Protein AF-W1XZ75-F1 (afdb_monomer_lite)

Organism: NCBI:txid408170

Radius of gyration: 15.12 Å; chains: 1; bounding box: 33×33×38 Å

Secondary structure (DSSP, 8-state):
-TT--SEEEEEEEETTEEEEEEEES-HHHHT-SHHHHHT--SSEEEEEEE---SS---GGGSSSEEEE-SS-EEEE---S--TTHHHHHHHHHHTT----

Sequence (100 aa):
QHRGQEGAGILSNDQGKLKRHRDMGLLSEVFRNPANLDKLTGTGAIGHVRYATAGEASVDNIQPFLFRFHDMQFGLAHNGNLTNAASLKKELEQRGAIFS

Foldseek 3Di:
DVAAFQKKKKWADAPQDIDIQIDTGGPCVSCVDVVSVVRRDHDDMDMDHDHDDDDDSDSCPHDQDWDDDPVHIDTDDDDDDDPCVVVVVVVVVVVPDDDD

InterPro domains:
  IPR017932 Glutamine amidotransferase type 2 domain [PS51278] (1-100)
  IPR029055 Nucleophile aminohydrolases, N-terminal [G3DSA:3.60.20.10] (1-99)
  IPR029055 Nucleophile aminohydrolases, N-terminal [SSF56235] (1-99)

Structure (mmCIF, N/CA/C/O backbone):
data_AF-W1XZ75-F1
#
_entry.id   AF-W1XZ75-F1
#
loop_
_atom_site.group_PDB
_atom_site.id
_atom_site.type_symbol
_atom_site.label_atom_id
_atom_site.label_alt_id
_atom_site.label_comp_id
_atom_site.label_asym_id
_atom_site.label_entity_id
_atom_site.label_seq_id
_atom_site.pdbx_PDB_ins_code
_atom_site.Cartn_x
_atom_site.Cartn_y
_atom_site.Cartn_z
_atom_site.occupancy
_atom_site.B_iso_or_equiv
_atom_site.auth_seq_id
_atom_site.auth_comp_id
_atom_site.auth_asym_id
_atom_site.auth_atom_id
_atom_site.pdbx_PDB_model_num
ATOM 1 N N . GLN A 1 1 ? 5.549 12.770 -5.146 1.00 83.44 1 GLN A N 1
ATOM 2 C CA . GLN A 1 1 ? 6.705 13.126 -4.297 1.00 83.44 1 GLN A CA 1
ATOM 3 C C . GLN A 1 1 ? 6.493 14.369 -3.431 1.00 83.44 1 GLN A C 1
ATOM 5 O O . GLN A 1 1 ? 6.708 14.280 -2.236 1.00 83.44 1 GLN A O 1
ATOM 10 N N . HIS A 1 2 ? 6.055 15.522 -3.958 1.00 87.75 2 HIS A N 1
ATOM 11 C CA . HIS A 1 2 ? 5.893 16.738 -3.127 1.00 87.75 2 HIS A CA 1
ATOM 12 C C . HIS A 1 2 ? 4.904 16.587 -1.950 1.00 87.75 2 HIS A C 1
ATOM 14 O O . HIS A 1 2 ? 4.954 17.360 -1.005 1.00 87.75 2 HIS A O 1
ATOM 20 N N . ARG A 1 3 ? 4.016 15.583 -2.000 1.00 82.25 3 ARG A N 1
ATOM 21 C CA . ARG A 1 3 ? 3.022 15.272 -0.958 1.00 82.25 3 ARG A CA 1
ATOM 22 C C . ARG A 1 3 ? 3.447 14.175 0.020 1.00 82.25 3 ARG A C 1
ATOM 24 O O . ARG A 1 3 ? 2.599 13.687 0.747 1.00 82.25 3 ARG A O 1
ATOM 31 N N . GLY A 1 4 ? 4.702 13.729 -0.009 1.00 80.19 4 GLY A N 1
ATOM 32 C CA . GLY A 1 4 ? 5.163 12.623 0.827 1.00 80.19 4 GLY A CA 1
ATOM 33 C C . GLY A 1 4 ? 6.518 12.086 0.394 1.00 80.19 4 GLY A C 1
ATOM 34 O O . GLY A 1 4 ? 6.697 11.753 -0.780 1.00 80.19 4 GLY A O 1
ATOM 35 N N . GLN A 1 5 ? 7.458 12.039 1.337 1.00 88.06 5 GLN A N 1
ATOM 36 C CA . GLN A 1 5 ? 8.850 11.641 1.113 1.00 88.06 5 GLN A CA 1
ATOM 37 C C . GLN A 1 5 ? 9.321 10.505 2.028 1.00 88.06 5 GLN A C 1
ATOM 39 O O . GLN A 1 5 ? 10.441 10.040 1.871 1.00 88.06 5 GLN A O 1
ATOM 44 N N . GLU A 1 6 ? 8.476 10.039 2.950 1.00 88.75 6 GLU A N 1
ATOM 45 C CA . GLU A 1 6 ? 8.863 9.009 3.921 1.00 88.75 6 GLU A CA 1
ATOM 46 C C . GLU A 1 6 ? 8.679 7.585 3.412 1.00 88.75 6 GLU A C 1
ATOM 48 O O . GLU A 1 6 ? 9.276 6.656 3.946 1.00 88.75 6 GLU A O 1
ATOM 53 N N . GLY A 1 7 ? 7.835 7.399 2.403 1.00 93.81 7 GLY A N 1
ATOM 54 C CA . GLY A 1 7 ? 7.613 6.102 1.789 1.00 93.81 7 GLY A CA 1
ATOM 55 C C . GLY A 1 7 ? 6.655 6.187 0.618 1.00 93.81 7 GLY A C 1
ATOM 56 O O . GLY A 1 7 ? 5.889 7.147 0.468 1.00 93.81 7 GLY A O 1
ATOM 57 N N . ALA A 1 8 ? 6.680 5.153 -0.208 1.00 96.50 8 ALA A N 1
ATOM 58 C CA . ALA A 1 8 ? 5.811 5.027 -1.362 1.00 96.50 8 ALA A CA 1
ATOM 59 C C . ALA A 1 8 ? 5.371 3.576 -1.546 1.00 96.50 8 ALA A C 1
ATOM 61 O O . ALA A 1 8 ? 6.043 2.640 -1.114 1.00 96.50 8 ALA A O 1
ATOM 62 N N . GLY A 1 9 ? 4.244 3.385 -2.220 1.00 97.38 9 GLY A N 1
ATOM 63 C CA . GLY A 1 9 ? 3.756 2.055 -2.541 1.00 97.38 9 GLY A CA 1
ATOM 64 C C . GLY A 1 9 ? 2.793 2.049 -3.713 1.00 97.38 9 GLY A C 1
ATOM 65 O O . GLY A 1 9 ? 2.111 3.040 -3.986 1.00 97.38 9 GLY A O 1
ATOM 66 N N . ILE A 1 10 ? 2.731 0.904 -4.387 1.00 98.50 10 ILE A N 1
ATOM 67 C CA . ILE A 1 10 ? 1.775 0.592 -5.448 1.00 98.50 10 ILE A CA 1
ATOM 68 C C . ILE A 1 10 ? 1.147 -0.769 -5.139 1.00 98.50 10 ILE A C 1
ATOM 70 O O . ILE A 1 10 ? 1.816 -1.707 -4.695 1.00 98.50 10 ILE A O 1
ATOM 74 N N . LEU A 1 11 ? -0.155 -0.861 -5.387 1.00 98.56 11 LEU A N 1
ATOM 75 C CA . LEU A 1 11 ? -0.934 -2.087 -5.353 1.00 98.56 11 LEU A CA 1
ATOM 76 C C . LEU A 1 11 ? -1.626 -2.252 -6.710 1.00 98.56 11 LEU A C 1
ATOM 78 O O . LEU A 1 11 ? -2.440 -1.404 -7.077 1.00 98.56 11 LEU A O 1
ATOM 82 N N . SER A 1 12 ? -1.309 -3.316 -7.444 1.00 98.62 12 SER A N 1
ATOM 83 C CA . SER A 1 12 ? -1.930 -3.642 -8.731 1.00 98.62 12 SER A CA 1
ATOM 84 C C . SER A 1 12 ? -2.914 -4.804 -8.608 1.00 98.62 12 SER A C 1
ATOM 86 O O . SER A 1 12 ? -2.808 -5.638 -7.705 1.00 98.62 12 SER A O 1
ATOM 88 N N . ASN A 1 13 ? -3.885 -4.843 -9.517 1.00 98.06 13 ASN A N 1
ATOM 89 C CA . ASN A 1 13 ? -4.882 -5.895 -9.638 1.00 98.06 13 ASN A CA 1
ATOM 90 C C . ASN A 1 13 ? -4.663 -6.688 -10.929 1.00 98.06 13 ASN A C 1
ATOM 92 O O . ASN A 1 13 ? -4.914 -6.191 -12.031 1.00 98.06 13 ASN A O 1
ATOM 96 N N . ASP A 1 14 ? -4.242 -7.937 -10.765 1.00 97.62 14 ASP A N 1
ATOM 97 C CA . ASP A 1 14 ? -4.056 -8.904 -11.837 1.00 97.62 14 ASP A CA 1
ATOM 98 C C . ASP A 1 14 ? -5.176 -9.949 -11.784 1.00 97.62 14 ASP A C 1
ATOM 100 O O . ASP A 1 14 ? -5.081 -10.945 -11.064 1.00 97.62 14 ASP A O 1
ATOM 104 N N . GLN A 1 15 ? -6.278 -9.677 -12.490 1.00 95.44 15 GLN A N 1
ATOM 105 C CA . GLN A 1 15 ? -7.440 -10.574 -12.589 1.00 95.44 15 GLN A CA 1
ATOM 106 C C . GLN A 1 15 ? -7.979 -11.043 -11.218 1.00 9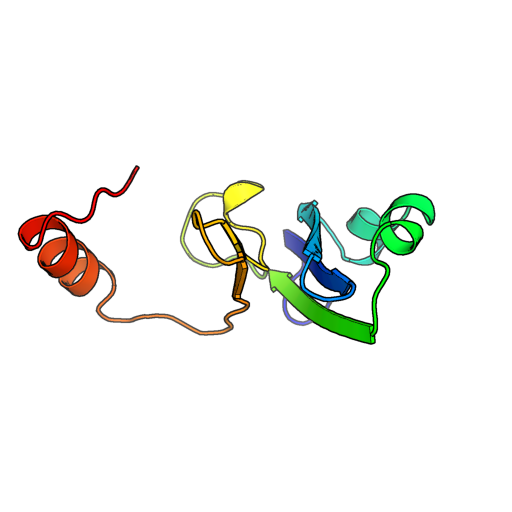5.44 15 GLN A C 1
ATOM 108 O O . GLN A 1 15 ? -8.262 -12.220 -11.006 1.00 95.44 15 GLN A O 1
ATOM 113 N N . GLY A 1 16 ? -8.093 -10.122 -10.257 1.00 93.50 16 GLY A N 1
ATOM 114 C CA . GLY A 1 16 ? -8.567 -10.397 -8.896 1.00 93.50 16 GLY A CA 1
ATOM 115 C C . GLY A 1 16 ? -7.459 -10.752 -7.899 1.00 93.50 16 GLY A C 1
ATOM 116 O O . GLY A 1 16 ? -7.724 -10.837 -6.700 1.00 93.50 16 GLY A O 1
ATOM 117 N N . LYS A 1 17 ? -6.208 -10.918 -8.347 1.00 96.31 17 LYS A N 1
ATOM 118 C CA . LYS A 1 17 ? -5.049 -11.126 -7.468 1.00 96.31 17 LYS A CA 1
ATOM 119 C C . LYS A 1 17 ? -4.325 -9.804 -7.234 1.00 96.31 17 LYS A C 1
ATOM 121 O O . LYS A 1 17 ? -3.747 -9.236 -8.161 1.00 96.31 17 LYS A O 1
ATOM 126 N N . LEU A 1 18 ? -4.311 -9.337 -5.985 1.00 98.00 18 LEU A N 1
ATOM 127 C CA . LEU A 1 18 ? -3.645 -8.089 -5.625 1.00 98.00 18 LEU A CA 1
ATOM 128 C C . LEU A 1 18 ? -2.151 -8.311 -5.349 1.00 98.00 18 LEU A C 1
ATOM 130 O O . LEU A 1 18 ? -1.769 -9.143 -4.513 1.00 98.00 18 LEU A O 1
ATOM 134 N N . LYS A 1 19 ? -1.307 -7.531 -6.033 1.00 98.12 19 LYS A N 1
ATOM 135 C CA . LYS A 1 19 ? 0.160 -7.536 -5.907 1.00 98.12 19 LYS A CA 1
ATOM 136 C C . LYS A 1 19 ? 0.623 -6.188 -5.375 1.00 98.12 19 LYS A C 1
ATOM 138 O O . LYS A 1 19 ? 0.183 -5.154 -5.864 1.00 98.12 19 LYS A O 1
ATOM 143 N N . ARG A 1 20 ? 1.489 -6.191 -4.358 1.00 97.88 20 ARG A N 1
ATOM 144 C CA . ARG A 1 20 ? 1.930 -4.973 -3.664 1.00 97.88 20 ARG A CA 1
ATOM 145 C C . ARG A 1 20 ? 3.443 -4.872 -3.630 1.00 97.88 20 ARG A C 1
ATOM 147 O O . ARG A 1 20 ? 4.099 -5.835 -3.243 1.00 97.88 20 ARG A O 1
ATOM 154 N N . HIS A 1 21 ? 3.952 -3.676 -3.894 1.00 97.94 21 HIS A N 1
ATOM 155 C CA . HIS A 1 21 ? 5.305 -3.268 -3.530 1.00 97.94 21 HIS A CA 1
ATOM 156 C C . HIS A 1 21 ? 5.234 -1.931 -2.797 1.00 97.94 21 HIS A C 1
ATOM 158 O O . HIS A 1 21 ? 4.559 -1.009 -3.256 1.00 97.94 21 HIS A O 1
ATOM 164 N N . ARG A 1 22 ? 5.886 -1.843 -1.639 1.00 96.38 22 ARG A N 1
ATOM 165 C CA . ARG A 1 22 ? 5.947 -0.637 -0.810 1.00 96.38 22 ARG A CA 1
ATOM 166 C C . ARG A 1 22 ? 7.227 -0.647 0.008 1.00 96.38 22 ARG A C 1
ATOM 168 O O . ARG A 1 22 ? 7.653 -1.721 0.427 1.00 96.38 22 ARG A O 1
ATOM 175 N N . ASP A 1 23 ? 7.788 0.526 0.251 1.00 95.62 23 ASP A N 1
ATOM 176 C CA . ASP A 1 23 ? 8.950 0.677 1.123 1.00 95.62 23 ASP A CA 1
ATOM 177 C C . ASP A 1 23 ? 9.054 2.117 1.652 1.00 95.62 23 ASP A C 1
ATOM 179 O O . ASP A 1 23 ? 8.326 3.015 1.203 1.00 95.62 23 ASP A O 1
ATOM 183 N N . MET A 1 24 ? 9.941 2.322 2.623 1.00 93.69 24 MET A N 1
ATOM 184 C CA . MET A 1 24 ? 10.328 3.644 3.113 1.00 93.69 24 MET A CA 1
ATOM 185 C C . MET A 1 24 ? 11.216 4.365 2.085 1.00 93.69 24 MET A C 1
ATOM 187 O O . MET A 1 24 ? 11.902 3.739 1.278 1.00 93.69 24 MET A O 1
ATOM 191 N N . GLY A 1 25 ? 11.227 5.694 2.147 1.00 92.44 25 GLY A N 1
ATOM 192 C CA . GLY A 1 25 ? 12.044 6.559 1.299 1.00 92.44 25 GLY A CA 1
ATOM 193 C C . GLY A 1 25 ? 11.303 7.173 0.112 1.00 92.44 25 GLY A C 1
ATOM 194 O O . GLY A 1 25 ? 10.072 7.125 -0.015 1.00 92.44 25 GLY A O 1
ATOM 195 N N . LEU A 1 26 ? 12.072 7.810 -0.767 1.00 93.69 26 LEU A N 1
ATOM 196 C CA . LEU A 1 26 ? 11.544 8.521 -1.926 1.00 93.69 26 LEU A CA 1
ATOM 197 C C . LEU A 1 26 ? 10.963 7.536 -2.948 1.00 93.69 26 LEU A C 1
ATOM 199 O O . LEU A 1 26 ? 11.457 6.423 -3.105 1.00 93.69 26 LEU A O 1
ATOM 203 N N . LEU A 1 27 ? 9.967 7.962 -3.736 1.00 93.75 27 LEU A N 1
ATOM 204 C CA . LEU A 1 27 ? 9.378 7.124 -4.793 1.00 93.75 27 LEU A CA 1
ATOM 205 C C . LEU A 1 27 ? 10.446 6.530 -5.729 1.00 93.75 27 LEU A C 1
ATOM 207 O O . LEU A 1 27 ? 10.374 5.359 -6.093 1.00 93.75 27 LEU A O 1
ATOM 211 N N . SER A 1 28 ? 11.450 7.331 -6.090 1.00 94.31 28 SER A N 1
ATOM 212 C CA . SER A 1 28 ? 12.570 6.913 -6.939 1.00 94.31 28 SER A CA 1
ATOM 213 C C . SER A 1 28 ? 13.460 5.850 -6.299 1.00 94.31 28 SER A C 1
ATOM 215 O O . SER A 1 28 ? 14.092 5.082 -7.015 1.00 94.31 28 SER A O 1
ATOM 217 N N . GLU A 1 29 ? 13.526 5.801 -4.971 1.00 95.12 29 GLU A N 1
ATOM 218 C CA . GLU A 1 29 ? 14.315 4.822 -4.222 1.00 95.12 29 GLU A CA 1
ATOM 219 C C . GLU A 1 29 ? 13.536 3.514 -4.077 1.00 95.12 29 GLU A C 1
ATOM 221 O O . GLU A 1 29 ? 14.048 2.452 -4.440 1.00 95.12 29 GLU A O 1
ATOM 226 N N . VAL A 1 30 ? 12.268 3.602 -3.658 1.00 96.19 30 VAL A N 1
ATOM 227 C CA . VAL A 1 30 ? 11.365 2.452 -3.474 1.00 96.19 30 VAL A CA 1
ATOM 228 C C . VAL A 1 30 ? 11.239 1.620 -4.758 1.00 96.19 30 VAL A C 1
ATOM 230 O O . VAL A 1 30 ? 11.231 0.384 -4.718 1.00 96.19 30 VAL A O 1
ATOM 233 N N . PHE A 1 31 ? 11.174 2.289 -5.911 1.00 96.94 31 PHE A N 1
ATOM 234 C CA . PHE A 1 31 ? 11.024 1.663 -7.228 1.00 96.94 31 PHE A CA 1
ATOM 235 C C . PHE A 1 31 ? 12.300 1.734 -8.080 1.00 96.94 31 PHE A C 1
ATOM 237 O O . PHE A 1 31 ? 12.234 1.620 -9.301 1.00 96.94 31 PHE A O 1
ATOM 244 N N . ARG A 1 32 ? 13.477 1.888 -7.452 1.00 97.12 32 ARG A N 1
ATOM 245 C CA . ARG A 1 32 ? 14.765 1.973 -8.164 1.00 97.12 32 ARG A CA 1
ATOM 246 C C . ARG A 1 32 ? 15.090 0.717 -8.969 1.00 97.12 32 ARG A C 1
ATOM 248 O O . ARG A 1 32 ? 15.706 0.809 -10.024 1.00 97.12 32 ARG A O 1
ATOM 255 N N . ASN A 1 33 ? 14.733 -0.457 -8.446 1.00 97.25 33 ASN A N 1
ATOM 256 C CA . ASN A 1 33 ? 14.912 -1.726 -9.145 1.00 97.25 33 ASN A CA 1
ATOM 257 C C . ASN A 1 33 ? 13.712 -1.964 -10.084 1.00 97.25 33 ASN A C 1
ATOM 259 O O . ASN A 1 33 ? 12.608 -2.156 -9.566 1.00 97.25 33 ASN A O 1
ATOM 263 N N . PRO A 1 34 ? 13.905 -2.022 -11.417 1.00 96.44 34 PRO A N 1
ATOM 264 C CA . PRO A 1 34 ? 12.821 -2.274 -12.371 1.00 96.44 34 PRO A CA 1
ATOM 265 C C . PRO A 1 34 ? 12.020 -3.541 -12.056 1.00 96.44 34 PRO A C 1
ATOM 267 O O . PRO A 1 34 ? 10.795 -3.534 -12.150 1.00 96.44 34 PRO A O 1
ATOM 270 N N . ALA A 1 35 ? 12.679 -4.575 -11.519 1.00 97.44 35 ALA A N 1
ATOM 271 C CA . ALA A 1 35 ? 12.028 -5.825 -11.139 1.00 97.44 35 ALA A CA 1
ATOM 272 C C . ALA A 1 35 ? 10.932 -5.655 -10.067 1.00 97.44 35 ALA A C 1
ATOM 274 O O . ALA A 1 35 ? 10.088 -6.538 -9.912 1.00 97.44 35 ALA A O 1
ATOM 275 N N . ASN A 1 36 ? 10.932 -4.558 -9.299 1.00 96.56 36 ASN A N 1
ATOM 276 C CA . ASN A 1 36 ? 9.854 -4.250 -8.355 1.00 96.56 36 ASN A CA 1
ATOM 277 C C . ASN A 1 36 ? 8.590 -3.763 -9.077 1.00 96.56 36 ASN A C 1
ATOM 279 O O . ASN A 1 36 ? 7.492 -4.115 -8.654 1.00 96.56 36 ASN A O 1
ATOM 283 N N . LEU A 1 37 ? 8.736 -2.996 -10.163 1.00 95.75 37 LEU A N 1
ATOM 284 C CA . LEU A 1 37 ? 7.621 -2.571 -11.016 1.00 95.75 37 LEU A CA 1
ATOM 285 C C . LEU A 1 37 ? 7.140 -3.713 -11.916 1.00 95.75 37 LEU A C 1
ATOM 287 O O . LEU A 1 37 ? 5.936 -3.918 -12.022 1.00 95.75 37 LEU A O 1
ATOM 291 N N . ASP A 1 38 ? 8.052 -4.508 -12.478 1.00 97.44 38 ASP A N 1
ATOM 292 C CA . ASP A 1 38 ? 7.709 -5.616 -13.385 1.00 97.44 38 ASP A CA 1
ATOM 293 C C . ASP A 1 38 ? 6.817 -6.677 -12.717 1.00 97.44 38 ASP A C 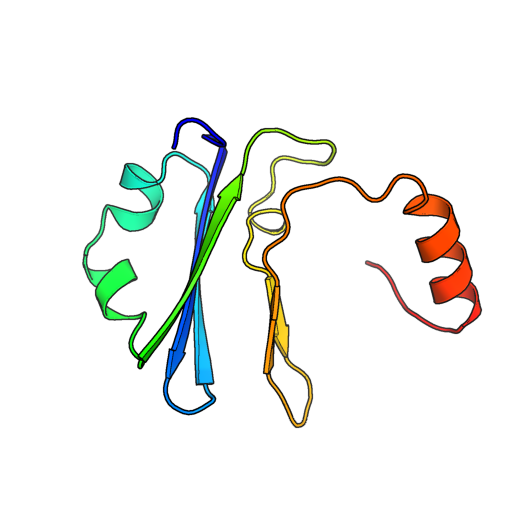1
ATOM 295 O O . ASP A 1 38 ? 5.994 -7.326 -13.362 1.00 97.44 38 ASP A O 1
ATOM 299 N N . LYS A 1 39 ? 6.939 -6.842 -11.394 1.00 97.31 39 LYS A N 1
ATOM 300 C CA . LYS A 1 39 ? 6.086 -7.743 -10.601 1.00 97.31 39 LYS A CA 1
ATOM 301 C C . LYS A 1 39 ? 4.653 -7.229 -10.430 1.00 97.31 39 LYS A C 1
ATOM 303 O O . LYS A 1 39 ? 3.769 -8.025 -10.105 1.00 97.31 39 LYS A O 1
ATOM 308 N N . LEU A 1 40 ? 4.404 -5.934 -10.624 1.00 97.88 40 LEU A N 1
ATOM 309 C CA . LEU A 1 40 ? 3.101 -5.285 -10.444 1.00 97.88 40 LEU A CA 1
ATOM 310 C C . LEU A 1 40 ? 2.265 -5.347 -11.724 1.00 97.88 40 LEU A C 1
ATOM 312 O O . LEU A 1 40 ? 1.808 -4.337 -12.253 1.00 97.88 40 LEU A O 1
ATOM 316 N N . THR A 1 41 ? 2.051 -6.562 -12.219 1.00 98.25 41 THR A N 1
ATOM 317 C CA . THR A 1 41 ? 1.225 -6.804 -13.405 1.00 98.25 41 THR A CA 1
ATOM 318 C C . THR A 1 41 ? -0.257 -6.541 -13.129 1.00 98.25 41 THR A C 1
ATOM 320 O O . THR A 1 41 ? -0.686 -6.421 -11.975 1.00 98.25 41 THR A O 1
ATOM 323 N N . GLY A 1 42 ? -1.044 -6.488 -14.203 1.00 97.19 42 GLY A N 1
ATOM 324 C CA . GLY A 1 42 ? -2.488 -6.290 -14.161 1.00 97.19 42 GLY A CA 1
ATOM 325 C C . GLY A 1 42 ? -2.933 -5.076 -14.972 1.00 97.19 42 GLY A C 1
ATOM 326 O O . GLY A 1 42 ? -2.133 -4.456 -15.669 1.00 97.19 42 GLY A O 1
ATOM 327 N N . THR A 1 43 ? -4.222 -4.746 -14.893 1.00 96.19 43 THR A N 1
ATOM 328 C CA . THR A 1 43 ? -4.839 -3.668 -15.695 1.00 96.19 43 THR A CA 1
ATOM 329 C C . THR A 1 43 ? -5.347 -2.492 -14.863 1.00 96.19 43 THR A C 1
ATOM 331 O O . THR A 1 43 ? -5.792 -1.492 -15.419 1.00 96.19 43 THR A O 1
ATOM 334 N N . GLY A 1 44 ? -5.266 -2.580 -13.535 1.00 97.00 44 GLY A N 1
ATOM 335 C CA . GLY A 1 44 ? -5.638 -1.502 -12.624 1.00 97.00 44 GLY A CA 1
ATOM 336 C C . GLY A 1 44 ? -4.695 -1.444 -11.432 1.00 97.00 44 GLY A C 1
ATOM 337 O O . GLY A 1 44 ? -4.210 -2.477 -10.972 1.00 97.00 44 GLY A O 1
ATOM 338 N N . ALA A 1 45 ? -4.429 -0.241 -10.929 1.00 98.19 45 ALA A N 1
ATOM 339 C CA . ALA A 1 45 ? -3.560 -0.042 -9.778 1.00 98.19 45 ALA A CA 1
ATOM 340 C C . ALA A 1 45 ? -3.942 1.209 -8.982 1.00 98.19 45 ALA A C 1
ATOM 342 O O . ALA A 1 45 ? -4.493 2.167 -9.523 1.00 98.19 45 ALA A O 1
ATOM 343 N N . ILE A 1 46 ? -3.592 1.198 -7.698 1.00 98.44 46 ILE A N 1
ATOM 344 C CA . ILE A 1 46 ? -3.593 2.372 -6.824 1.00 98.44 46 ILE A CA 1
ATOM 345 C C . ILE A 1 46 ? -2.186 2.594 -6.273 1.00 98.44 46 ILE A C 1
ATOM 347 O O . ILE A 1 46 ? -1.418 1.647 -6.093 1.00 98.44 46 ILE A O 1
ATOM 351 N N . GLY A 1 47 ? -1.853 3.847 -5.978 1.00 97.62 47 GLY A N 1
ATOM 352 C CA . GLY A 1 47 ? -0.568 4.222 -5.400 1.00 97.62 47 GLY A CA 1
ATOM 353 C C . GLY A 1 47 ? -0.729 5.236 -4.279 1.00 97.62 47 GLY A C 1
ATOM 354 O O . GLY A 1 47 ? -1.724 5.959 -4.216 1.00 97.62 47 GLY A O 1
ATOM 355 N N . HIS A 1 48 ? 0.257 5.287 -3.390 1.00 97.56 48 HIS A N 1
ATOM 356 C CA . HIS A 1 48 ? 0.294 6.247 -2.295 1.00 97.56 48 HIS A CA 1
ATOM 357 C C . HIS A 1 48 ? 1.730 6.700 -2.024 1.00 97.56 48 HIS A C 1
ATOM 359 O O . HIS A 1 48 ? 2.672 5.915 -2.125 1.00 97.56 48 HIS A O 1
ATOM 365 N N . VAL A 1 49 ? 1.886 7.971 -1.652 1.00 95.00 49 VAL A N 1
ATOM 366 C CA . VAL A 1 49 ? 3.126 8.522 -1.095 1.00 95.00 49 VAL A CA 1
ATOM 367 C C . VAL A 1 49 ? 2.826 9.029 0.307 1.00 95.00 49 VAL A C 1
ATOM 369 O O . VAL A 1 49 ? 1.861 9.763 0.502 1.00 95.00 49 VAL A O 1
ATOM 372 N N . ARG A 1 50 ? 3.619 8.610 1.292 1.00 90.00 50 ARG A N 1
ATOM 373 C CA . ARG A 1 50 ? 3.429 8.988 2.693 1.00 90.00 50 ARG A CA 1
ATOM 374 C C . ARG A 1 50 ? 4.235 10.239 3.013 1.00 90.00 50 ARG A C 1
ATOM 376 O O . ARG A 1 50 ? 5.444 10.295 2.787 1.00 90.00 50 ARG A O 1
ATOM 383 N N . TYR A 1 51 ? 3.551 11.236 3.554 1.00 82.88 51 TYR A N 1
ATOM 384 C CA . TYR A 1 51 ? 4.169 12.297 4.338 1.00 82.88 51 TYR A CA 1
ATOM 385 C C . TYR A 1 51 ? 4.126 11.903 5.810 1.00 82.88 51 TYR A C 1
ATOM 387 O O . TYR A 1 51 ? 3.190 11.210 6.210 1.00 82.88 51 TYR A O 1
ATOM 395 N N . ALA A 1 52 ? 5.109 12.347 6.590 1.00 66.94 52 ALA A N 1
ATOM 396 C CA . ALA A 1 52 ? 5.150 12.152 8.032 1.00 66.94 52 ALA A CA 1
ATOM 397 C C . ALA A 1 52 ? 3.853 12.648 8.671 1.00 66.94 52 ALA A C 1
ATOM 399 O O . ALA A 1 52 ? 3.627 13.844 8.840 1.00 66.94 52 ALA A O 1
ATOM 400 N N . THR A 1 53 ? 2.968 11.720 8.991 1.00 63.00 53 THR A N 1
ATOM 401 C CA . THR A 1 53 ? 1.792 11.959 9.821 1.00 63.00 53 THR A CA 1
ATOM 402 C C . THR A 1 53 ? 1.926 11.103 11.068 1.00 63.00 53 THR A C 1
ATOM 404 O O . THR A 1 53 ? 2.721 10.162 11.084 1.00 63.00 53 THR A O 1
ATOM 407 N N . ALA A 1 54 ? 1.143 11.431 12.095 1.00 58.81 54 ALA A N 1
ATOM 408 C CA . ALA A 1 54 ? 1.114 10.735 13.379 1.00 58.81 54 ALA A CA 1
ATOM 409 C C . ALA A 1 54 ? 1.271 9.203 13.266 1.00 58.81 54 ALA A C 1
ATOM 411 O O . ALA A 1 54 ? 0.690 8.571 12.380 1.00 58.81 54 ALA A O 1
ATOM 412 N N . GLY A 1 55 ? 2.033 8.626 14.197 1.00 63.22 55 GLY A N 1
ATOM 413 C CA . GLY A 1 55 ? 2.396 7.207 14.225 1.00 63.22 55 GLY A CA 1
ATOM 414 C C . GLY A 1 55 ? 3.887 6.981 13.969 1.00 63.22 55 GLY A C 1
ATOM 415 O O . GLY A 1 55 ? 4.606 7.881 13.544 1.00 63.22 55 GLY A O 1
ATOM 416 N N . GLU A 1 56 ? 4.364 5.770 14.243 1.00 67.44 56 GLU A N 1
ATOM 417 C CA . GLU A 1 56 ? 5.774 5.426 14.056 1.00 67.44 56 GLU A CA 1
ATOM 418 C C . GLU A 1 56 ? 6.172 5.337 12.572 1.00 67.44 56 GLU A C 1
ATOM 420 O O . GLU A 1 56 ? 5.370 5.038 11.668 1.00 67.44 56 GLU A O 1
ATOM 425 N N . ALA A 1 57 ? 7.457 5.575 12.317 1.00 71.19 57 ALA A N 1
ATOM 426 C CA . ALA A 1 57 ? 8.101 5.355 11.031 1.00 71.19 57 ALA A CA 1
ATOM 427 C C . ALA A 1 57 ? 8.348 3.849 10.815 1.00 71.19 57 ALA A C 1
ATOM 429 O O . ALA A 1 57 ? 9.471 3.367 10.903 1.00 71.19 57 ALA A O 1
ATOM 430 N N . SER A 1 58 ? 7.274 3.099 10.556 1.00 82.19 58 SER A N 1
ATOM 431 C CA . SER A 1 58 ? 7.331 1.686 10.166 1.00 82.19 58 SER A CA 1
ATOM 432 C C . SER A 1 58 ? 6.886 1.500 8.715 1.00 82.19 58 SER A C 1
ATOM 434 O O . SER A 1 58 ? 5.967 2.186 8.248 1.00 82.19 58 SER A O 1
ATOM 436 N N . VAL A 1 59 ? 7.483 0.510 8.037 1.00 83.88 59 VAL A N 1
ATOM 437 C CA . VAL A 1 59 ? 7.015 0.000 6.736 1.00 83.88 59 VAL A CA 1
ATOM 438 C C . VAL A 1 59 ? 5.531 -0.361 6.798 1.00 83.88 59 VAL A C 1
ATOM 440 O O . VAL A 1 59 ? 4.822 -0.217 5.801 1.00 83.88 59 VAL A O 1
ATOM 443 N N . ASP A 1 60 ? 5.034 -0.781 7.964 1.00 87.12 60 ASP A N 1
ATOM 444 C CA . ASP A 1 60 ? 3.640 -1.171 8.151 1.00 87.12 60 ASP A CA 1
ATOM 445 C C . ASP A 1 60 ? 2.662 -0.033 7.921 1.00 87.12 60 ASP A C 1
ATOM 447 O O . ASP A 1 60 ? 1.587 -0.277 7.377 1.00 87.12 60 ASP A O 1
ATOM 451 N N . ASN A 1 61 ? 3.090 1.202 8.167 1.00 88.00 61 ASN A N 1
ATOM 452 C CA . ASN A 1 61 ? 2.304 2.408 7.936 1.00 88.00 61 ASN A CA 1
ATOM 453 C C . ASN A 1 61 ? 2.413 2.936 6.491 1.00 88.00 61 ASN A C 1
ATOM 455 O O . ASN A 1 61 ? 1.760 3.924 6.144 1.00 88.00 61 ASN A O 1
ATOM 459 N N . ILE A 1 62 ? 3.209 2.301 5.619 1.00 93.69 62 ILE A N 1
ATOM 460 C CA . ILE A 1 62 ? 3.293 2.680 4.203 1.00 93.69 62 ILE A CA 1
ATOM 461 C C . ILE A 1 62 ? 2.114 2.089 3.429 1.00 93.69 62 ILE A C 1
ATOM 463 O O . ILE A 1 62 ? 1.932 0.879 3.330 1.00 93.69 62 ILE A O 1
ATOM 467 N N . GLN A 1 63 ? 1.302 2.956 2.846 1.00 96.06 63 GLN A N 1
ATOM 468 C CA . GLN A 1 63 ? 0.162 2.572 2.016 1.00 96.06 63 GLN A CA 1
ATOM 469 C C . GLN A 1 63 ? 0.587 2.334 0.551 1.00 96.06 63 GLN A C 1
ATOM 471 O O . GLN A 1 63 ? 1.643 2.829 0.149 1.00 96.06 63 GLN A O 1
ATOM 476 N N . PRO A 1 64 ? -0.213 1.631 -0.279 1.00 97.69 64 PRO A N 1
ATOM 477 C CA . PRO A 1 64 ? -1.541 1.074 0.010 1.00 97.69 64 PRO A CA 1
ATOM 478 C C . PRO A 1 64 ? -1.551 -0.111 0.990 1.00 97.69 64 PRO A C 1
ATOM 480 O O . PRO A 1 64 ? -0.691 -0.999 0.955 1.00 97.69 64 PRO A O 1
ATOM 483 N N . PHE A 1 65 ? -2.563 -0.159 1.852 1.00 96.12 65 PHE A N 1
ATOM 484 C CA . PHE A 1 65 ? -2.847 -1.337 2.667 1.00 96.12 65 PHE A CA 1
ATOM 485 C C . PHE A 1 65 ? -3.436 -2.449 1.797 1.00 96.12 65 PHE A C 1
ATOM 487 O O . PHE A 1 65 ? -4.191 -2.181 0.865 1.00 96.12 65 PHE A O 1
ATOM 494 N N . LEU A 1 66 ? -3.070 -3.693 2.106 1.00 96.75 66 LEU A N 1
ATOM 495 C CA . LEU A 1 66 ? -3.590 -4.895 1.466 1.00 96.75 66 LEU A CA 1
ATOM 496 C C . LEU A 1 66 ? -4.159 -5.797 2.550 1.00 96.75 66 LEU A C 1
ATOM 498 O O . LEU A 1 66 ? -3.412 -6.313 3.380 1.00 96.75 66 LEU A O 1
ATOM 502 N N . PHE A 1 67 ? -5.466 -5.999 2.496 1.00 95.00 67 PHE A N 1
ATOM 503 C CA . PHE A 1 67 ? -6.197 -6.898 3.369 1.00 95.00 67 PHE A CA 1
ATOM 504 C C . PHE A 1 67 ? -6.540 -8.166 2.593 1.00 95.00 67 PHE A C 1
ATOM 506 O O . PHE A 1 67 ? -6.954 -8.105 1.431 1.00 95.00 67 PHE A O 1
ATOM 513 N N . ARG A 1 68 ? -6.336 -9.321 3.227 1.00 94.75 68 ARG A N 1
ATOM 514 C CA . ARG A 1 68 ? -6.678 -10.630 2.670 1.00 94.75 68 ARG A CA 1
ATOM 515 C C . ARG A 1 68 ? -7.703 -11.281 3.587 1.00 94.75 68 ARG A C 1
ATOM 517 O O . ARG A 1 68 ? -7.407 -11.534 4.750 1.00 94.75 68 ARG A O 1
ATOM 524 N N . PHE A 1 69 ? -8.880 -11.533 3.044 1.00 92.38 69 PHE A N 1
ATOM 525 C CA . PHE A 1 69 ? -9.931 -12.332 3.654 1.00 92.38 69 PHE A CA 1
ATOM 526 C C . PHE A 1 69 ? -9.945 -13.714 2.995 1.00 92.38 69 PHE A C 1
ATOM 528 O O . PHE A 1 69 ? -9.242 -13.947 2.009 1.00 92.38 69 PHE A O 1
ATOM 535 N N . HIS A 1 70 ? -10.723 -14.642 3.550 1.00 91.69 70 HIS A N 1
ATOM 536 C CA . HIS A 1 70 ? -10.822 -16.004 3.022 1.00 91.69 70 HIS A CA 1
ATOM 537 C C . HIS A 1 70 ? -11.293 -16.033 1.556 1.00 91.69 70 HIS A C 1
ATOM 539 O O . HIS A 1 70 ? -10.808 -16.832 0.761 1.00 91.69 70 HIS A O 1
ATOM 545 N N . ASP A 1 71 ? -12.219 -15.149 1.197 1.00 93.62 71 ASP A N 1
ATOM 546 C CA . ASP A 1 71 ? -12.916 -15.111 -0.089 1.00 93.62 71 ASP A CA 1
ATOM 547 C C . ASP A 1 71 ? -12.546 -13.903 -0.961 1.00 93.62 71 ASP A C 1
ATOM 549 O O . ASP A 1 71 ? -12.882 -13.875 -2.145 1.00 93.62 71 ASP A O 1
ATOM 553 N N . MET A 1 72 ? -11.837 -12.908 -0.416 1.00 94.88 72 MET A N 1
ATOM 554 C CA . MET A 1 72 ? -11.516 -11.691 -1.158 1.00 94.88 72 MET A CA 1
ATOM 555 C C . MET A 1 72 ? -10.224 -10.997 -0.723 1.00 94.88 72 MET A C 1
ATOM 557 O O . MET A 1 72 ? -9.685 -11.202 0.364 1.00 94.88 72 MET A O 1
ATOM 561 N N . GLN A 1 73 ? -9.736 -10.111 -1.590 1.00 96.94 73 GLN A N 1
ATOM 562 C CA . GLN A 1 73 ? -8.636 -9.198 -1.297 1.00 96.94 73 GLN A CA 1
ATOM 563 C C . GLN A 1 73 ? -9.105 -7.765 -1.510 1.00 96.94 73 GLN A C 1
ATOM 565 O O . GLN A 1 73 ? -9.818 -7.476 -2.469 1.00 96.94 73 GLN A O 1
ATOM 570 N N . PHE A 1 74 ? -8.687 -6.867 -0.625 1.00 95.88 74 PHE A N 1
ATOM 571 C CA . PHE A 1 74 ? -9.064 -5.462 -0.689 1.00 95.88 74 PHE A CA 1
ATOM 572 C C . PHE A 1 74 ? -7.852 -4.557 -0.472 1.00 95.88 74 PHE A C 1
ATOM 574 O O . PHE A 1 74 ? -6.997 -4.823 0.377 1.00 95.88 74 PHE A O 1
ATOM 581 N N . GLY A 1 75 ? -7.786 -3.490 -1.266 1.00 97.12 75 GLY A N 1
ATOM 582 C CA . GLY A 1 75 ? -6.733 -2.487 -1.234 1.00 97.12 75 GLY A CA 1
ATOM 583 C C . GLY A 1 75 ? -7.257 -1.133 -0.781 1.00 97.12 75 GLY A C 1
ATOM 584 O O . GLY A 1 75 ? -8.284 -0.686 -1.282 1.00 97.12 75 GLY A O 1
ATOM 585 N N . LEU A 1 76 ? -6.531 -0.456 0.110 1.00 97.31 76 LEU A N 1
ATOM 586 C CA . LEU A 1 76 ? -6.899 0.877 0.594 1.00 97.31 76 LEU A CA 1
ATOM 587 C C . LEU A 1 76 ? -5.715 1.840 0.521 1.00 97.31 76 LEU A C 1
ATOM 589 O O . LEU A 1 76 ? -4.640 1.556 1.048 1.00 97.31 76 LEU A O 1
ATOM 593 N N . ALA A 1 77 ? -5.941 2.999 -0.091 1.00 96.50 77 ALA A N 1
ATOM 594 C CA . ALA A 1 77 ? -5.078 4.166 0.009 1.00 96.50 77 ALA A CA 1
ATOM 595 C C . ALA A 1 77 ? -5.924 5.355 0.477 1.00 96.50 77 ALA A C 1
ATOM 597 O O . ALA A 1 77 ? -7.026 5.571 -0.024 1.00 96.50 77 ALA A O 1
ATOM 598 N N . HIS A 1 78 ? -5.418 6.112 1.440 1.00 95.00 78 HIS A N 1
ATOM 599 C CA . HIS A 1 78 ? -6.143 7.179 2.108 1.00 95.00 78 HIS A CA 1
ATOM 600 C C . HIS A 1 78 ? -5.226 8.373 2.356 1.00 95.00 78 HIS A C 1
ATOM 602 O O . HIS A 1 78 ? -4.136 8.226 2.906 1.00 95.00 78 HIS A O 1
ATOM 608 N N . ASN A 1 79 ? -5.721 9.559 2.007 1.00 92.12 79 ASN A N 1
ATOM 609 C CA . ASN A 1 79 ? -5.094 10.834 2.318 1.00 92.12 79 ASN A CA 1
ATOM 610 C C . ASN A 1 79 ? -6.088 11.698 3.103 1.00 92.12 79 ASN A C 1
ATOM 612 O O . ASN A 1 79 ? -7.068 12.183 2.540 1.00 92.12 79 ASN A O 1
ATOM 616 N N . GLY A 1 80 ? -5.842 11.854 4.401 1.00 90.62 80 GLY A N 1
ATOM 617 C CA . GLY A 1 80 ? -6.730 12.535 5.337 1.00 90.62 80 GLY A CA 1
ATOM 618 C C . GLY A 1 80 ? -6.456 12.096 6.773 1.00 90.62 80 GLY A C 1
ATOM 619 O O . GLY A 1 80 ? -5.479 11.395 7.040 1.00 90.62 80 GLY A O 1
ATOM 620 N N . ASN A 1 81 ? -7.346 12.459 7.696 1.00 90.25 81 ASN A N 1
ATOM 621 C CA . ASN A 1 81 ? -7.266 12.043 9.095 1.00 90.25 81 ASN A CA 1
ATOM 622 C C . ASN A 1 81 ? -8.661 11.753 9.666 1.00 90.25 81 ASN A C 1
ATOM 624 O O . ASN A 1 81 ? -9.581 12.549 9.486 1.00 90.25 81 ASN A O 1
ATOM 628 N N . LEU A 1 82 ? -8.799 10.645 10.397 1.00 91.56 82 LEU A N 1
ATOM 629 C CA . LEU A 1 82 ? -10.018 10.316 11.137 1.00 91.56 82 LEU A CA 1
ATOM 630 C C . LEU A 1 82 ? -9.964 10.977 12.518 1.00 91.56 82 LEU A C 1
ATOM 632 O O . LEU A 1 82 ? -9.286 10.496 13.424 1.00 91.56 82 LEU A O 1
ATOM 636 N N . THR A 1 83 ? -10.683 12.086 12.694 1.00 95.06 83 THR A N 1
ATOM 637 C CA . THR A 1 83 ? -10.660 12.879 13.939 1.00 95.06 83 THR A CA 1
ATOM 638 C C . THR A 1 83 ? -11.201 12.128 15.156 1.00 95.06 83 THR A C 1
ATOM 640 O O . THR A 1 83 ? -10.812 12.421 16.281 1.00 95.06 83 THR A O 1
ATOM 643 N N . ASN A 1 84 ? -12.055 11.128 14.944 1.00 95.62 84 ASN A N 1
ATOM 644 C CA . ASN A 1 84 ? -12.647 10.279 15.976 1.00 95.62 84 ASN A CA 1
ATOM 645 C C . ASN A 1 84 ? -12.071 8.848 15.987 1.00 95.62 84 ASN A C 1
ATOM 647 O O . ASN A 1 84 ? -12.717 7.941 16.514 1.00 95.62 84 ASN A O 1
ATOM 651 N N . ALA A 1 85 ? -10.870 8.629 15.432 1.00 93.56 85 ALA A N 1
ATOM 652 C CA . ALA A 1 85 ? -10.254 7.300 15.327 1.00 93.56 85 ALA A CA 1
ATOM 653 C C . ALA A 1 85 ? -10.198 6.539 16.664 1.00 93.56 85 ALA A C 1
ATOM 655 O O . ALA A 1 85 ? -10.489 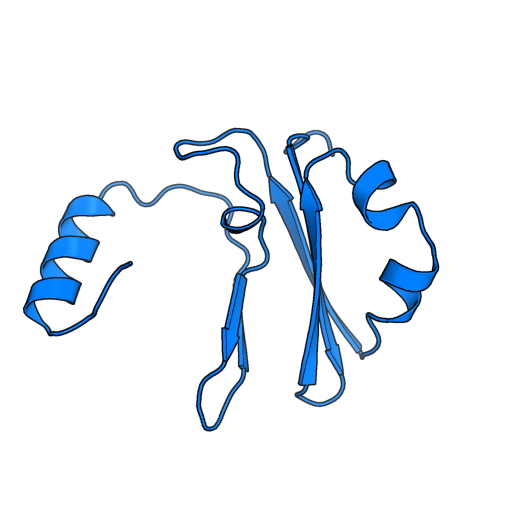5.347 16.702 1.00 93.56 85 ALA A O 1
ATOM 656 N N . ALA A 1 86 ? -9.878 7.223 17.769 1.00 92.69 86 ALA A N 1
ATOM 657 C CA . ALA A 1 86 ? -9.805 6.604 19.095 1.00 92.69 86 ALA A CA 1
ATOM 658 C C . ALA A 1 86 ? -11.172 6.087 19.580 1.00 92.69 86 ALA A C 1
ATOM 660 O O . ALA A 1 86 ? -11.275 4.973 20.093 1.00 92.69 86 ALA A O 1
ATOM 661 N N . SER A 1 87 ? -12.232 6.875 19.383 1.00 96.50 87 SER A N 1
ATOM 662 C CA . SER A 1 87 ? -13.598 6.482 19.741 1.00 96.50 87 SER A CA 1
ATOM 663 C C . SER A 1 87 ? -14.099 5.335 18.864 1.00 96.50 87 SER A C 1
ATOM 665 O O . SER A 1 87 ? -14.654 4.375 19.392 1.00 96.50 87 SER A O 1
ATOM 667 N N . LEU A 1 88 ? -13.840 5.395 17.552 1.00 96.56 88 LEU A N 1
ATOM 668 C CA . LEU A 1 88 ? -14.190 4.325 16.610 1.00 96.56 88 LEU A CA 1
ATOM 669 C C . LEU A 1 88 ? -13.477 3.013 16.946 1.00 96.56 88 LEU A C 1
ATOM 671 O O . LEU A 1 88 ? -14.107 1.960 16.946 1.00 96.56 88 LEU A O 1
ATOM 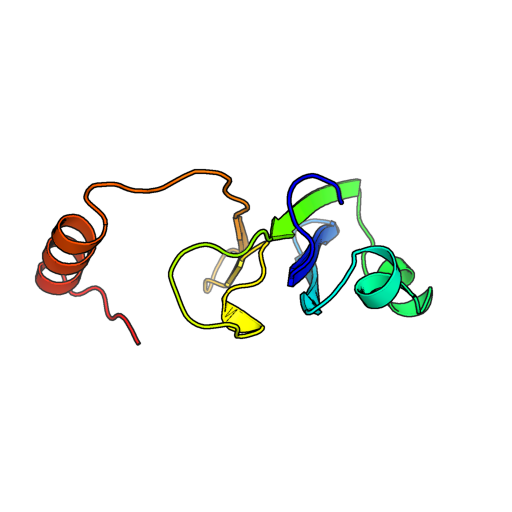675 N N . LYS A 1 89 ? -12.180 3.072 17.274 1.00 94.62 89 LYS A N 1
ATOM 676 C CA . LYS A 1 89 ? -11.413 1.898 17.706 1.00 94.62 89 LYS A CA 1
ATOM 677 C C . LYS A 1 89 ? -12.069 1.238 18.920 1.00 94.62 89 LYS A C 1
ATOM 679 O O . LYS A 1 89 ? -12.351 0.046 18.876 1.00 94.62 89 LYS A O 1
ATOM 684 N N . LYS A 1 90 ? -12.397 2.024 19.950 1.00 95.44 90 LYS A N 1
ATOM 685 C CA . LYS A 1 90 ? -13.055 1.526 21.166 1.00 95.44 90 LYS A CA 1
ATOM 686 C C . LYS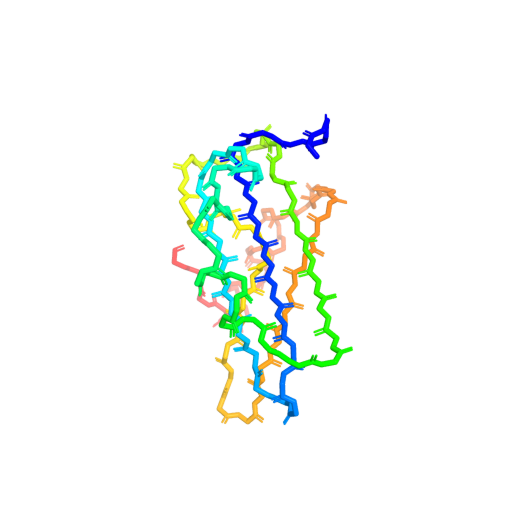 A 1 90 ? -14.422 0.890 20.882 1.00 95.44 90 LYS A C 1
ATOM 688 O O . LYS A 1 90 ? -14.736 -0.154 21.444 1.00 95.44 90 LYS A O 1
ATOM 693 N N . GLU A 1 91 ? -15.237 1.503 20.023 1.00 97.38 91 GLU A N 1
ATOM 694 C CA . GLU A 1 91 ? -16.540 0.949 19.625 1.00 97.38 91 GLU A CA 1
ATOM 695 C C . GLU A 1 91 ? -16.384 -0.392 18.891 1.00 97.38 91 GLU A C 1
ATOM 697 O O . GLU A 1 91 ? -17.127 -1.338 19.153 1.00 97.38 91 GLU A O 1
ATOM 702 N N . LEU A 1 92 ? -15.396 -0.497 17.999 1.00 97.06 92 LEU A N 1
ATOM 703 C CA . LEU A 1 92 ? -15.099 -1.731 17.274 1.00 97.06 92 LEU A CA 1
ATOM 704 C C . LEU A 1 92 ? -14.574 -2.829 18.211 1.00 97.06 92 LEU A C 1
ATOM 706 O O . LEU A 1 92 ? -15.027 -3.967 18.107 1.00 97.06 92 LEU A O 1
ATOM 710 N N . GLU A 1 93 ? -13.697 -2.497 19.161 1.00 96.06 93 GLU A N 1
ATOM 711 C CA . GLU A 1 93 ? -13.216 -3.429 20.194 1.00 96.06 93 GLU A CA 1
ATOM 712 C C . GLU A 1 93 ? -14.368 -3.984 21.039 1.00 96.06 93 GLU A C 1
ATOM 714 O O . GLU A 1 93 ? -14.458 -5.191 21.256 1.00 96.06 93 GLU A O 1
ATOM 719 N N . GLN A 1 94 ? -15.312 -3.130 21.445 1.00 95.94 94 GLN A N 1
ATOM 720 C CA . GLN A 1 94 ? -16.513 -3.550 22.179 1.00 95.94 94 GLN A CA 1
ATOM 721 C C . GLN A 1 94 ? -17.415 -4.492 21.370 1.00 95.94 94 GLN A C 1
ATOM 723 O O . GLN A 1 94 ? -18.144 -5.294 21.952 1.00 95.94 94 GLN A O 1
ATOM 728 N N . ARG A 1 95 ? -17.360 -4.420 20.036 1.00 96.69 95 ARG A N 1
ATOM 729 C CA . ARG A 1 95 ? -18.069 -5.325 19.117 1.00 96.69 95 ARG A CA 1
ATOM 730 C C . ARG A 1 95 ? -17.262 -6.575 18.754 1.00 96.69 95 ARG A C 1
ATOM 732 O O . ARG A 1 95 ? -17.715 -7.359 17.925 1.00 96.69 95 ARG A O 1
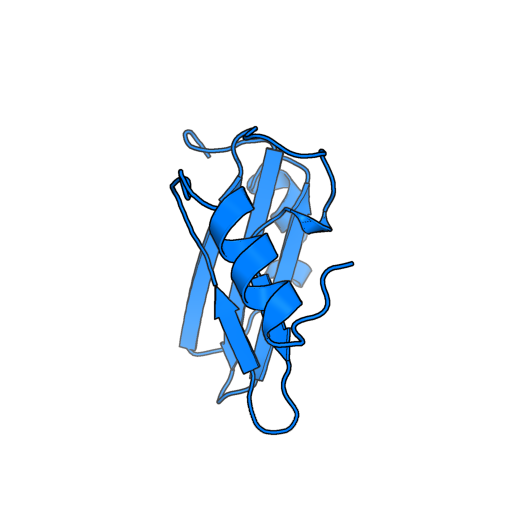ATOM 739 N N . GLY A 1 96 ? -16.096 -6.775 19.371 1.00 95.06 96 GLY A N 1
ATOM 740 C CA . GLY A 1 96 ? -15.253 -7.955 19.185 1.00 95.06 96 GLY A CA 1
ATOM 741 C C . GLY A 1 96 ? -14.177 -7.819 18.106 1.00 95.06 96 GLY A C 1
ATOM 742 O O . GLY A 1 96 ? -13.551 -8.819 17.761 1.00 95.06 96 GLY A O 1
ATOM 743 N N . ALA A 1 97 ? -13.935 -6.620 17.565 1.00 93.25 97 ALA A N 1
ATOM 744 C CA . ALA A 1 97 ? -12.783 -6.401 16.695 1.00 93.25 97 ALA A CA 1
ATOM 745 C C . ALA A 1 97 ? -11.481 -6.440 17.510 1.00 93.25 97 ALA A C 1
ATOM 747 O O . ALA A 1 97 ? -11.393 -5.856 18.589 1.00 93.25 97 ALA A O 1
ATOM 748 N N . ILE A 1 98 ? -10.455 -7.098 16.976 1.00 87.19 98 ILE A N 1
ATOM 749 C CA . ILE A 1 98 ? -9.138 -7.191 17.610 1.00 87.19 98 ILE A CA 1
ATOM 750 C C . ILE A 1 98 ? -8.187 -6.249 16.875 1.00 87.19 98 ILE A C 1
ATOM 752 O O . ILE A 1 98 ? -8.041 -6.340 15.656 1.00 87.19 98 ILE A O 1
ATOM 756 N N . PHE A 1 99 ? -7.528 -5.364 17.620 1.00 82.88 99 PHE A N 1
ATOM 757 C CA . PHE A 1 99 ? -6.450 -4.513 17.123 1.00 82.88 99 PHE A CA 1
ATOM 758 C C . PHE A 1 99 ? -5.136 -4.972 17.763 1.00 82.88 99 PHE A C 1
ATOM 760 O O . PHE A 1 99 ? -5.094 -5.193 18.972 1.00 82.88 99 PHE A O 1
ATOM 767 N N . SER A 1 100 ? -4.091 -5.131 16.951 1.00 61.81 100 SER A N 1
ATOM 768 C CA . SER A 1 100 ? -2.719 -5.447 17.379 1.00 61.81 100 SER A CA 1
ATOM 769 C C . SER A 1 100 ? -1.900 -4.191 17.630 1.00 61.81 100 SER A C 1
ATOM 771 O O . SER A 1 100 ? -2.064 -3.249 16.817 1.00 61.81 100 SER A O 1
#

pLDDT: mean 92.17, std 8.69, range [58.81, 98.62]